Protein AF-A0A1H2HGC9-F1 (afdb_monomer_lite)

Foldseek 3Di:
DDDPDDDDDDVVLVVLLVQLVVLLVQLVVLLVQQPQDPPDPPDPPRGDPVSPVSSVVSNVVSVVSVVVSVVVVVVPDDDDPPDPDPPPDVVVVVPDDDDDD

Secondary structure (DSSP, 8-state):
--PPPPPPP-HHHHHHHHHHHHHHHHHHHHHHHTSPPTT-TT------HHHHHHHHHHHHHHHHHHHHHHHHHHHH------PPP----TTTTTS-PPPP-

Sequence (101 aa):
MSTPTPKPVNPYQMTLGILAILLLLAGLITLLASQPSDASEFYVDDGSPGGRLAGAVLIGAGALLCVAWLGVGALLWKPERSRPRHVPDPQLDRIAPEPPL

pLDDT: mean 74.15, std 13.24, range [48.22, 91.44]

Organism: NCBI:txid419479

Structure (mmCIF, N/CA/C/O backbone):
data_AF-A0A1H2HGC9-F1
#
_entry.id   AF-A0A1H2HGC9-F1
#
loop_
_atom_site.group_PDB
_atom_site.id
_atom_site.type_symbol
_atom_site.label_atom_id
_atom_site.label_alt_id
_atom_site.label_comp_id
_atom_site.label_asym_id
_atom_site.label_entity_id
_atom_site.label_seq_id
_atom_site.pdbx_PDB_ins_code
_atom_site.Cartn_x
_atom_site.Cartn_y
_atom_site.Cartn_z
_atom_site.occupancy
_atom_site.B_iso_or_equiv
_atom_site.auth_seq_id
_atom_site.auth_comp_id
_atom_site.auth_asym_id
_atom_site.auth_atom_id
_atom_site.pdbx_PDB_model_num
ATOM 1 N N . MET A 1 1 ? -2.203 18.080 38.732 1.00 48.22 1 MET A N 1
ATOM 2 C CA . MET A 1 1 ? -2.109 17.864 37.272 1.00 48.22 1 MET A CA 1
ATOM 3 C C . MET A 1 1 ? -1.955 16.369 37.034 1.00 48.22 1 MET A C 1
ATOM 5 O O . MET A 1 1 ? -0.934 15.823 37.421 1.00 48.22 1 MET A O 1
ATOM 9 N N . SER A 1 2 ? -2.980 15.686 36.519 1.00 53.31 2 SER A N 1
ATOM 10 C CA . SER A 1 2 ? -2.890 14.258 36.183 1.00 53.31 2 SER A CA 1
ATOM 11 C C . SER A 1 2 ? -2.134 14.111 34.866 1.00 53.31 2 SER A C 1
ATOM 13 O O . SER A 1 2 ? -2.599 14.604 33.837 1.00 53.31 2 SER A O 1
ATOM 15 N N . THR A 1 3 ? -0.966 13.479 34.904 1.00 60.44 3 THR A N 1
ATOM 16 C CA . THR A 1 3 ? -0.210 13.112 33.706 1.00 60.44 3 THR A CA 1
ATOM 17 C C . THR A 1 3 ? -1.095 12.246 32.803 1.00 60.44 3 THR A C 1
ATOM 19 O O . THR A 1 3 ? -1.681 11.274 33.287 1.00 60.44 3 THR A O 1
ATOM 22 N N . PRO A 1 4 ? -1.261 12.590 31.513 1.00 63.53 4 PRO A N 1
ATOM 23 C CA . PRO A 1 4 ? -2.028 11.759 30.599 1.00 63.53 4 PRO A CA 1
ATOM 24 C C . PRO A 1 4 ? -1.318 10.411 30.464 1.00 63.53 4 PRO A C 1
ATOM 26 O O . PRO A 1 4 ? -0.179 10.337 30.006 1.00 63.53 4 PRO A O 1
ATOM 29 N N . THR A 1 5 ? -1.981 9.340 30.895 1.00 63.31 5 THR A N 1
ATOM 30 C CA . THR A 1 5 ? -1.511 7.975 30.656 1.00 63.31 5 THR A CA 1
ATOM 31 C C . THR A 1 5 ? -1.392 7.750 29.148 1.00 63.31 5 THR A C 1
ATOM 33 O O . THR A 1 5 ? -2.369 8.001 28.433 1.00 63.31 5 THR A O 1
ATOM 36 N N . PRO A 1 6 ? -0.230 7.295 28.644 1.00 65.94 6 PRO A N 1
ATOM 37 C CA . PRO A 1 6 ? -0.042 7.052 27.222 1.00 65.94 6 PRO A CA 1
ATOM 38 C C . PRO A 1 6 ? -1.061 6.016 26.741 1.00 65.94 6 PRO A C 1
ATOM 40 O O . PRO A 1 6 ? -1.186 4.936 27.321 1.00 65.94 6 PRO A O 1
ATOM 43 N N . LYS A 1 7 ? -1.821 6.355 25.691 1.00 66.81 7 LYS A N 1
ATOM 44 C CA . LYS A 1 7 ? -2.710 5.393 25.028 1.00 66.81 7 LYS A CA 1
ATOM 45 C C . LYS A 1 7 ? -1.831 4.270 24.461 1.00 66.81 7 LYS A C 1
ATOM 47 O O . LYS A 1 7 ? -0.905 4.576 23.707 1.00 66.81 7 LYS A O 1
ATOM 52 N N . PRO A 1 8 ? -2.086 2.995 24.800 1.00 67.12 8 PRO A N 1
ATOM 53 C CA . PRO A 1 8 ? -1.327 1.892 24.232 1.00 67.12 8 PRO A CA 1
ATOM 54 C C . PRO A 1 8 ? -1.547 1.864 22.716 1.00 67.12 8 PRO A C 1
ATOM 56 O O . PRO A 1 8 ? -2.682 1.773 22.244 1.00 67.12 8 PRO A O 1
ATOM 59 N N . VAL A 1 9 ? -0.460 1.987 21.955 1.00 70.31 9 VAL A N 1
ATOM 60 C CA . VAL A 1 9 ? -0.479 1.878 20.492 1.00 70.31 9 VAL A CA 1
ATOM 61 C C . VAL A 1 9 ? -0.674 0.409 20.139 1.00 70.31 9 VAL A C 1
ATOM 63 O O . VAL A 1 9 ? 0.073 -0.443 20.614 1.00 70.31 9 VAL A O 1
ATOM 66 N N . ASN A 1 10 ? -1.678 0.099 19.317 1.00 80.19 10 ASN A N 1
ATOM 67 C CA . ASN A 1 10 ? -1.879 -1.265 18.843 1.00 80.19 10 ASN A CA 1
ATOM 68 C C . ASN A 1 10 ? -0.751 -1.618 17.850 1.00 80.19 10 ASN A C 1
ATOM 70 O O . ASN A 1 10 ? -0.711 -1.027 16.763 1.00 80.19 10 ASN A O 1
ATOM 74 N N . PRO A 1 11 ? 0.148 -2.567 18.180 1.00 81.44 11 PRO A N 1
ATOM 75 C CA . PRO A 1 11 ? 1.294 -2.887 17.333 1.00 81.44 11 PRO A CA 1
ATOM 76 C C . PRO A 1 11 ? 0.854 -3.363 15.947 1.00 81.44 11 PRO A C 1
ATOM 78 O O . PRO A 1 11 ? 1.476 -2.995 14.959 1.00 81.44 11 PRO A O 1
ATOM 81 N N . TYR A 1 12 ? -0.273 -4.074 15.840 1.00 80.62 12 TYR A N 1
ATOM 82 C CA . TYR A 1 12 ? -0.794 -4.563 14.562 1.00 80.62 12 TYR A CA 1
ATOM 83 C C . TYR A 1 12 ? -1.257 -3.433 13.640 1.00 80.62 12 TYR A C 1
ATOM 85 O O . TYR A 1 12 ? -0.989 -3.464 12.440 1.00 80.62 12 TYR A O 1
ATOM 93 N N . GLN A 1 13 ? -1.911 -2.408 14.194 1.00 84.38 13 GLN A N 1
ATOM 94 C CA . GLN A 1 13 ? -2.303 -1.227 13.425 1.00 84.38 13 GLN A CA 1
ATOM 95 C C . GLN A 1 13 ? -1.059 -0.475 12.935 1.00 84.38 13 GLN A C 1
ATOM 97 O O . GLN A 1 13 ? -1.011 -0.031 11.792 1.00 84.38 13 GLN A O 1
ATOM 102 N N . MET A 1 14 ? -0.024 -0.368 13.765 1.00 84.88 14 MET A N 1
ATOM 103 C CA . MET A 1 14 ? 1.232 0.267 13.367 1.00 84.88 14 MET A CA 1
ATOM 104 C C . MET A 1 14 ? 1.951 -0.528 12.266 1.00 84.88 14 MET A C 1
ATOM 106 O O . MET A 1 14 ? 2.340 0.052 11.254 1.00 84.88 14 MET A O 1
ATOM 110 N N . THR A 1 15 ? 2.066 -1.852 12.408 1.00 87.12 15 THR A N 1
ATOM 111 C CA . THR A 1 15 ? 2.701 -2.726 11.409 1.00 87.12 15 THR A CA 1
ATOM 112 C C . THR A 1 15 ? 1.972 -2.694 10.067 1.00 87.12 15 THR A C 1
ATOM 114 O O . THR A 1 15 ? 2.629 -2.589 9.035 1.00 87.12 15 THR A O 1
ATOM 117 N N . LEU A 1 16 ? 0.634 -2.726 10.064 1.00 87.12 16 LEU A N 1
ATOM 118 C CA . LEU A 1 16 ? -0.164 -2.613 8.837 1.00 87.12 16 LEU A CA 1
ATOM 119 C C . LEU A 1 16 ? 0.090 -1.288 8.111 1.00 87.12 16 LEU A C 1
ATOM 121 O O . LEU A 1 16 ? 0.291 -1.290 6.900 1.00 87.12 16 LEU A O 1
ATOM 125 N N . GLY A 1 17 ? 0.134 -0.175 8.849 1.00 86.75 17 GLY A N 1
ATOM 126 C CA . GLY A 1 17 ? 0.426 1.138 8.272 1.00 86.75 17 GLY A CA 1
ATOM 127 C C . GLY A 1 17 ? 1.834 1.214 7.675 1.00 86.75 17 GLY A C 1
ATOM 128 O O . GLY A 1 17 ? 2.000 1.664 6.544 1.00 86.75 17 GLY A O 1
ATOM 129 N N . ILE A 1 18 ? 2.846 0.717 8.397 1.00 90.06 18 ILE A N 1
ATOM 130 C CA . ILE A 1 18 ? 4.238 0.686 7.915 1.00 90.06 18 ILE A CA 1
ATOM 131 C C . ILE A 1 18 ? 4.354 -0.169 6.650 1.00 90.06 18 ILE A C 1
ATOM 133 O O . ILE A 1 18 ? 4.942 0.268 5.662 1.00 90.06 18 ILE A O 1
ATOM 137 N N . LEU A 1 19 ? 3.775 -1.370 6.658 1.00 89.38 19 LEU A N 1
ATOM 138 C CA . LEU A 1 19 ? 3.837 -2.278 5.517 1.00 89.38 19 LEU A CA 1
ATOM 139 C C . LEU A 1 19 ? 3.110 -1.695 4.293 1.00 89.38 19 LEU A C 1
ATOM 141 O O . LEU A 1 19 ? 3.586 -1.860 3.171 1.00 89.38 19 LEU A O 1
ATOM 145 N N . ALA A 1 20 ? 2.015 -0.956 4.500 1.00 88.62 20 ALA A N 1
ATOM 146 C CA . ALA A 1 20 ? 1.280 -0.309 3.415 1.00 88.62 20 ALA A CA 1
ATOM 147 C C . ALA A 1 20 ? 2.126 0.780 2.746 1.00 88.62 20 ALA A C 1
ATOM 149 O O . ALA A 1 20 ? 2.232 0.819 1.521 1.00 88.62 20 ALA A O 1
ATOM 150 N N . ILE A 1 21 ? 2.798 1.609 3.552 1.00 90.69 21 ILE A N 1
ATOM 151 C CA . ILE A 1 21 ? 3.718 2.642 3.061 1.00 90.69 21 ILE A CA 1
ATOM 152 C C . ILE A 1 21 ? 4.887 2.007 2.307 1.00 90.69 21 ILE A C 1
ATOM 154 O O . ILE A 1 21 ? 5.214 2.459 1.213 1.00 90.69 21 ILE A O 1
ATOM 158 N N . LEU A 1 22 ? 5.496 0.949 2.853 1.00 91.44 22 LEU A N 1
ATOM 159 C CA . LEU A 1 22 ? 6.618 0.264 2.206 1.00 91.44 22 LEU A CA 1
ATOM 160 C C . LEU A 1 22 ? 6.229 -0.309 0.840 1.00 91.44 22 LEU A C 1
ATOM 162 O O . LEU A 1 22 ? 6.972 -0.127 -0.120 1.00 91.44 22 LEU A O 1
ATOM 166 N N . LEU A 1 23 ? 5.065 -0.954 0.736 1.00 87.75 23 LEU A N 1
ATOM 167 C CA . LEU A 1 23 ? 4.567 -1.506 -0.527 1.00 87.75 23 LEU A CA 1
ATOM 168 C C . LEU A 1 23 ? 4.265 -0.413 -1.558 1.00 87.75 23 LEU A C 1
ATOM 170 O O . LEU A 1 23 ? 4.645 -0.553 -2.720 1.00 87.75 23 LEU A O 1
ATOM 174 N N . LEU A 1 24 ? 3.641 0.692 -1.136 1.00 87.75 24 LEU A N 1
ATOM 175 C CA . LEU A 1 24 ? 3.380 1.837 -2.012 1.00 87.75 24 LEU A CA 1
ATOM 176 C C . LEU A 1 24 ? 4.680 2.475 -2.509 1.00 87.75 24 LEU A C 1
ATOM 178 O O . LEU A 1 24 ? 4.808 2.748 -3.701 1.00 87.75 24 LEU A O 1
ATOM 182 N N . LEU A 1 25 ? 5.652 2.686 -1.617 1.00 89.56 25 LEU A N 1
ATOM 183 C CA . LEU A 1 25 ? 6.928 3.310 -1.960 1.00 89.56 25 LEU A CA 1
ATOM 184 C C . LEU A 1 25 ? 7.755 2.405 -2.878 1.00 89.56 25 LEU A C 1
ATOM 186 O O . LEU A 1 25 ? 8.256 2.867 -3.899 1.00 89.56 25 LEU A O 1
ATOM 190 N N . ALA A 1 26 ? 7.856 1.114 -2.550 1.00 88.00 26 ALA A N 1
ATOM 191 C CA . ALA A 1 26 ? 8.541 0.133 -3.383 1.00 88.00 26 ALA A CA 1
ATOM 192 C C . ALA A 1 26 ? 7.888 0.044 -4.766 1.00 88.00 26 ALA A C 1
ATOM 194 O O . ALA A 1 26 ? 8.585 0.141 -5.772 1.00 88.00 26 ALA A O 1
ATOM 195 N N . GLY A 1 27 ? 6.556 -0.050 -4.821 1.00 85.31 27 GLY A N 1
ATOM 196 C CA . GLY A 1 27 ? 5.816 -0.092 -6.077 1.00 85.31 27 GLY A CA 1
ATOM 197 C C . GLY A 1 27 ? 6.010 1.162 -6.927 1.00 85.31 27 GLY A C 1
ATOM 198 O O . GLY A 1 27 ? 6.243 1.046 -8.130 1.00 85.31 27 GLY A O 1
ATOM 199 N N . LEU A 1 28 ? 5.999 2.346 -6.306 1.00 86.12 28 LEU A N 1
ATOM 200 C CA . LEU A 1 28 ? 6.272 3.615 -6.980 1.00 86.12 28 LEU A CA 1
ATOM 201 C C . LEU A 1 28 ? 7.702 3.670 -7.531 1.00 86.12 28 LEU A C 1
ATOM 203 O O . LEU A 1 28 ? 7.880 4.027 -8.692 1.00 86.12 28 LEU A O 1
ATOM 207 N N . ILE A 1 29 ? 8.704 3.283 -6.734 1.00 86.75 29 ILE A N 1
ATOM 208 C CA . ILE A 1 29 ? 10.113 3.241 -7.158 1.00 86.75 29 ILE A CA 1
ATOM 209 C C . ILE A 1 29 ? 10.284 2.280 -8.335 1.00 86.75 29 ILE A C 1
ATOM 211 O O . ILE A 1 29 ? 10.911 2.647 -9.325 1.00 86.75 29 ILE A O 1
ATOM 215 N N . THR A 1 30 ? 9.702 1.078 -8.265 1.00 86.00 30 THR A N 1
ATOM 216 C CA . THR A 1 30 ? 9.748 0.111 -9.370 1.00 86.00 30 THR A CA 1
ATOM 217 C C . THR A 1 30 ? 9.105 0.693 -10.627 1.00 86.00 30 THR A C 1
ATOM 219 O O . THR A 1 30 ? 9.689 0.602 -11.703 1.00 86.00 30 THR A O 1
ATOM 222 N N . LEU A 1 31 ? 7.945 1.345 -10.509 1.00 82.94 31 LEU A N 1
ATOM 223 C CA . LEU A 1 31 ? 7.270 1.980 -11.642 1.00 82.94 31 LEU A CA 1
ATOM 224 C C . LEU A 1 31 ? 8.097 3.104 -12.266 1.00 82.94 31 LEU A C 1
ATOM 226 O O . LEU A 1 31 ? 8.150 3.185 -13.492 1.00 82.94 31 LEU A O 1
ATOM 230 N N . LEU A 1 32 ? 8.737 3.940 -11.445 1.00 82.75 32 LEU A N 1
ATOM 231 C CA . LEU A 1 32 ? 9.586 5.043 -11.898 1.00 82.75 32 LEU A CA 1
ATOM 232 C C . LEU A 1 32 ? 10.859 4.531 -12.577 1.00 82.75 32 LEU A C 1
ATOM 234 O O . LEU A 1 32 ? 11.199 4.993 -13.659 1.00 82.75 32 LEU A O 1
ATOM 238 N N . ALA A 1 33 ? 11.512 3.532 -11.981 1.00 82.56 33 ALA A N 1
ATOM 239 C CA . ALA A 1 33 ? 12.704 2.893 -12.536 1.00 82.56 33 ALA A CA 1
ATOM 240 C C . ALA A 1 33 ? 12.426 2.120 -13.837 1.00 82.56 33 ALA A C 1
ATOM 242 O O . ALA A 1 33 ? 13.352 1.801 -14.572 1.00 82.56 33 ALA A O 1
ATOM 243 N N . SER A 1 34 ? 11.159 1.804 -14.109 1.00 81.94 34 SER A N 1
ATOM 244 C CA . SER 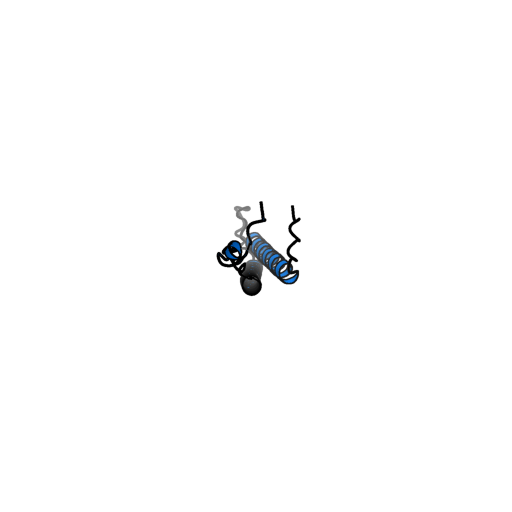A 1 34 ? 10.734 1.101 -15.323 1.00 81.94 34 SER A CA 1
ATOM 245 C C . SER A 1 34 ? 10.270 2.037 -16.436 1.00 81.94 34 SER A C 1
ATOM 247 O O . SER A 1 34 ? 9.853 1.544 -17.484 1.00 81.94 34 SER A O 1
ATOM 249 N N . GLN A 1 35 ? 10.255 3.355 -16.208 1.00 74.75 35 GLN A N 1
ATOM 250 C CA . GLN A 1 35 ? 9.936 4.304 -17.271 1.00 74.75 35 GLN A CA 1
ATOM 251 C C . GLN A 1 35 ? 11.118 4.425 -18.240 1.00 74.75 35 GLN A C 1
ATOM 253 O O . GLN A 1 35 ? 12.265 4.315 -17.802 1.00 74.75 35 GLN A O 1
ATOM 258 N N . PRO A 1 36 ? 10.849 4.688 -19.530 1.00 65.94 36 PRO A N 1
ATOM 259 C CA . PRO A 1 36 ? 11.880 5.111 -20.468 1.00 65.94 36 PRO A CA 1
ATOM 260 C C . PRO A 1 36 ? 12.650 6.294 -19.883 1.00 65.94 36 PRO A C 1
ATOM 262 O O . PRO A 1 36 ? 12.041 7.267 -19.430 1.00 65.94 36 PRO A O 1
ATOM 265 N N . SER A 1 37 ? 13.978 6.228 -19.867 1.00 66.31 37 SER A N 1
ATOM 266 C CA . SER A 1 37 ? 14.784 7.405 -19.561 1.00 66.31 37 SER A CA 1
ATOM 267 C C . SER A 1 37 ? 14.984 8.209 -20.843 1.00 66.31 37 SER A C 1
ATOM 269 O O . SER A 1 37 ? 15.676 7.740 -21.742 1.00 66.31 37 SER A O 1
ATOM 271 N N . ASP A 1 38 ? 14.497 9.451 -20.891 1.00 60.81 38 ASP A N 1
ATOM 272 C CA . ASP A 1 38 ? 14.793 10.425 -21.965 1.00 60.81 38 ASP A CA 1
ATOM 273 C C . ASP A 1 38 ? 16.291 10.820 -22.042 1.00 60.81 38 ASP A C 1
ATOM 275 O O . ASP A 1 38 ? 16.683 11.717 -22.782 1.00 60.81 38 ASP A O 1
ATOM 279 N N . ALA A 1 39 ? 17.162 10.170 -21.263 1.00 56.75 39 ALA A N 1
ATOM 280 C CA . ALA A 1 39 ? 18.567 10.527 -21.097 1.00 56.75 39 ALA A CA 1
ATOM 281 C C . ALA A 1 39 ? 19.463 10.159 -22.294 1.00 56.75 39 ALA A C 1
ATOM 283 O O . ALA A 1 39 ? 20.623 10.570 -22.328 1.00 56.75 39 ALA A O 1
ATOM 284 N N . SER A 1 40 ? 18.963 9.415 -23.282 1.00 50.88 40 SER A N 1
ATOM 285 C CA . SER A 1 40 ? 19.706 9.140 -24.511 1.00 50.88 40 SER A CA 1
ATOM 286 C C . SER A 1 40 ? 18.836 9.384 -25.733 1.00 50.88 40 SER A C 1
ATOM 288 O O . SER A 1 40 ? 18.058 8.525 -26.133 1.00 50.88 40 SER A O 1
ATOM 290 N N . GLU A 1 41 ? 19.067 10.521 -26.385 1.00 53.31 41 GLU A N 1
ATOM 291 C CA . GLU A 1 41 ? 18.520 10.961 -27.681 1.00 53.31 41 GLU A CA 1
ATOM 292 C C . GLU A 1 41 ? 18.734 9.954 -28.844 1.00 53.31 41 GLU A C 1
ATOM 294 O O . GLU A 1 41 ? 18.379 10.225 -29.985 1.00 53.31 41 GLU A O 1
ATOM 299 N N . PHE A 1 42 ? 19.321 8.782 -28.571 1.00 52.44 42 PHE A N 1
ATOM 300 C CA . PHE A 1 42 ? 19.704 7.760 -29.544 1.00 52.44 42 PHE A CA 1
ATOM 301 C C . PHE A 1 42 ? 19.169 6.347 -29.263 1.00 52.44 42 PHE A C 1
ATOM 303 O O . PHE A 1 42 ? 19.336 5.477 -30.115 1.00 52.44 42 PHE A O 1
ATOM 310 N N . TYR A 1 43 ? 18.515 6.096 -28.125 1.00 51.94 43 TYR A N 1
ATOM 311 C CA . TYR A 1 43 ? 17.901 4.798 -27.829 1.00 51.94 43 TYR A CA 1
ATOM 312 C C . TYR A 1 43 ? 16.504 5.009 -27.251 1.00 51.94 43 TYR A C 1
ATOM 314 O O . TYR A 1 43 ? 16.352 5.482 -26.128 1.00 51.94 43 TYR A O 1
ATOM 322 N N . VAL A 1 44 ? 15.485 4.639 -28.030 1.00 54.47 44 VAL A N 1
ATOM 323 C CA . VAL A 1 44 ? 14.121 4.455 -27.526 1.00 54.47 44 VAL A CA 1
ATOM 324 C C . VAL A 1 44 ? 14.133 3.152 -26.729 1.00 54.47 44 VAL A C 1
ATOM 326 O O . VAL A 1 44 ? 13.917 2.075 -27.276 1.00 54.47 44 VAL A O 1
ATOM 329 N N . ASP A 1 45 ? 14.514 3.231 -25.457 1.00 61.38 45 ASP A N 1
ATOM 330 C CA . ASP A 1 45 ? 14.333 2.124 -24.525 1.00 61.38 45 ASP A CA 1
ATOM 331 C C . ASP A 1 45 ? 12.876 2.172 -24.049 1.00 61.38 45 ASP A C 1
ATOM 333 O O . ASP A 1 45 ? 12.504 3.048 -23.271 1.00 61.38 45 ASP A O 1
ATOM 337 N N . ASP A 1 46 ? 12.026 1.272 -24.552 1.00 63.56 46 ASP A N 1
ATOM 338 C CA . ASP A 1 46 ? 10.571 1.248 -24.298 1.00 63.56 46 ASP A CA 1
ATOM 339 C C . ASP A 1 46 ? 10.189 1.007 -22.813 1.00 63.56 46 ASP A C 1
ATOM 341 O O . ASP A 1 46 ? 9.007 0.926 -22.455 1.00 63.56 46 ASP A O 1
ATOM 345 N N . GLY A 1 47 ? 11.177 0.943 -21.916 1.00 63.59 47 GLY A N 1
ATOM 346 C CA . GLY A 1 47 ? 11.006 0.678 -20.495 1.00 63.59 47 GLY A CA 1
ATOM 347 C C . GLY A 1 47 ? 10.667 -0.789 -20.226 1.00 63.59 47 GLY A C 1
ATOM 348 O O . GLY A 1 47 ? 10.230 -1.538 -21.098 1.00 63.59 47 GLY A O 1
ATOM 349 N N . SER A 1 48 ? 10.864 -1.245 -18.987 1.00 78.44 48 SER A N 1
ATOM 350 C CA . SER A 1 48 ? 10.623 -2.650 -18.633 1.00 78.44 48 SER A CA 1
ATOM 351 C C . SER A 1 48 ? 9.126 -2.923 -18.404 1.00 78.44 48 SER A C 1
ATOM 353 O O . SER A 1 48 ? 8.570 -2.463 -17.396 1.00 78.44 48 SER A O 1
ATOM 355 N N . PRO A 1 49 ? 8.446 -3.727 -19.253 1.00 77.56 49 PRO A N 1
ATOM 356 C CA . PRO A 1 49 ? 7.043 -4.086 -19.030 1.00 77.56 49 PRO A CA 1
ATOM 357 C C . PRO A 1 49 ? 6.860 -4.911 -17.748 1.00 77.56 49 PRO A C 1
ATOM 359 O O . PRO A 1 49 ? 5.860 -4.759 -17.044 1.00 77.56 49 PRO A O 1
ATOM 362 N N . GLY A 1 50 ? 7.854 -5.735 -17.397 1.00 81.19 50 GLY A N 1
ATOM 363 C CA . GLY A 1 50 ? 7.855 -6.513 -16.158 1.00 81.19 50 GLY A CA 1
ATOM 364 C C . GLY A 1 50 ? 7.938 -5.630 -14.914 1.00 81.19 50 GLY A C 1
ATOM 365 O O . GLY A 1 50 ? 7.209 -5.857 -13.949 1.00 81.19 50 GLY A O 1
ATOM 366 N N . GLY A 1 51 ? 8.763 -4.582 -14.949 1.00 80.12 51 GLY A N 1
ATOM 367 C CA . GLY A 1 51 ? 8.887 -3.650 -13.831 1.00 80.12 51 GLY A CA 1
ATOM 368 C C . GLY A 1 51 ? 7.641 -2.774 -13.636 1.00 80.12 51 GLY A C 1
ATOM 369 O O . GLY A 1 51 ? 7.214 -2.549 -12.503 1.00 80.12 51 GLY A O 1
ATOM 370 N N . ARG A 1 52 ? 6.957 -2.387 -14.721 1.00 82.81 52 ARG A N 1
ATOM 371 C CA . ARG A 1 52 ? 5.652 -1.701 -14.646 1.00 82.81 52 ARG A CA 1
ATOM 372 C C . ARG A 1 52 ? 4.569 -2.569 -14.000 1.00 82.81 52 ARG A C 1
ATOM 374 O O . ARG A 1 52 ? 3.853 -2.088 -13.123 1.00 82.81 52 ARG A O 1
ATOM 381 N N . LEU A 1 53 ? 4.472 -3.841 -14.397 1.00 86.44 53 LEU A N 1
ATOM 382 C CA . LEU A 1 53 ? 3.534 -4.802 -13.803 1.00 86.44 53 LEU A CA 1
ATOM 383 C C . LEU A 1 53 ? 3.840 -5.053 -12.323 1.00 86.44 53 LEU A C 1
ATOM 385 O O . LEU A 1 53 ? 2.936 -4.982 -11.492 1.00 86.44 53 LEU A O 1
ATOM 389 N N . ALA A 1 54 ? 5.108 -5.289 -11.980 1.00 82.44 54 ALA A N 1
ATOM 390 C CA . ALA A 1 54 ? 5.530 -5.483 -10.596 1.00 82.44 54 ALA A CA 1
ATOM 391 C C . ALA A 1 54 ? 5.227 -4.247 -9.731 1.00 82.44 54 ALA A C 1
ATOM 393 O O . ALA A 1 54 ? 4.660 -4.378 -8.646 1.00 82.44 54 ALA A O 1
ATOM 394 N N . GLY A 1 55 ? 5.520 -3.045 -10.238 1.00 84.88 55 GLY A N 1
ATOM 395 C CA . GLY A 1 55 ? 5.193 -1.789 -9.567 1.00 84.88 55 GLY A CA 1
ATOM 396 C C . GLY A 1 55 ? 3.689 -1.617 -9.344 1.00 84.88 55 GLY A C 1
ATOM 397 O O . GLY A 1 55 ? 3.264 -1.306 -8.232 1.00 84.88 55 GLY A O 1
ATOM 398 N N . ALA A 1 56 ? 2.867 -1.895 -10.360 1.00 88.00 56 ALA A N 1
ATOM 399 C CA . ALA A 1 56 ? 1.410 -1.815 -10.254 1.00 88.00 56 ALA A CA 1
ATOM 400 C C . ALA A 1 56 ? 0.836 -2.800 -9.219 1.00 88.00 56 ALA A C 1
ATOM 402 O O . ALA A 1 56 ? -0.029 -2.424 -8.426 1.00 88.00 56 ALA A O 1
ATOM 403 N N . VAL A 1 57 ? 1.345 -4.038 -9.178 1.00 91.12 57 VAL A N 1
ATOM 404 C CA . VAL A 1 57 ? 0.942 -5.045 -8.181 1.00 91.12 57 VAL A CA 1
ATOM 405 C C . VAL A 1 57 ? 1.304 -4.594 -6.766 1.00 91.12 57 VAL A C 1
ATOM 407 O O . VAL A 1 57 ? 0.473 -4.692 -5.863 1.00 91.12 57 VAL A O 1
ATOM 410 N N . LEU A 1 58 ? 2.511 -4.061 -6.567 1.00 87.62 58 LEU A N 1
ATOM 411 C CA . LEU A 1 58 ? 2.968 -3.563 -5.266 1.00 87.62 58 LEU A CA 1
ATOM 412 C C . LEU A 1 58 ? 2.143 -2.364 -4.785 1.00 87.62 58 LEU A 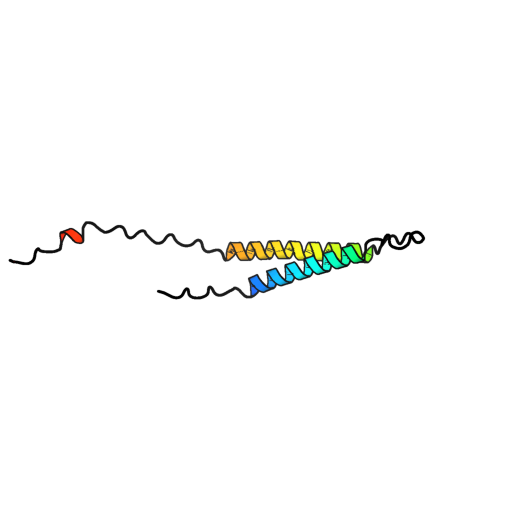C 1
ATOM 414 O O . LEU A 1 58 ? 1.743 -2.327 -3.620 1.00 87.62 58 LEU A O 1
ATOM 418 N N . ILE A 1 59 ? 1.813 -1.428 -5.681 1.00 87.88 59 ILE A N 1
ATOM 419 C CA . ILE A 1 59 ? 0.919 -0.308 -5.361 1.00 87.88 59 ILE A CA 1
ATOM 420 C C . ILE A 1 59 ? -0.475 -0.823 -4.989 1.00 87.88 59 ILE A C 1
ATOM 422 O O . ILE A 1 59 ? -1.033 -0.394 -3.979 1.00 87.88 59 ILE A O 1
ATOM 426 N N . GLY A 1 60 ? -1.026 -1.764 -5.761 1.00 90.25 60 GLY A N 1
ATOM 427 C CA . GLY A 1 60 ? -2.324 -2.375 -5.470 1.00 90.25 60 GLY A CA 1
ATOM 428 C C . GLY A 1 60 ? -2.348 -3.072 -4.108 1.00 90.25 60 GLY A C 1
ATOM 429 O O . GLY A 1 60 ? -3.270 -2.862 -3.318 1.00 90.25 60 GLY A O 1
ATOM 430 N N . ALA A 1 61 ? -1.301 -3.835 -3.790 1.00 89.06 61 ALA A N 1
ATOM 431 C CA . ALA A 1 61 ? -1.141 -4.478 -2.490 1.00 89.06 61 ALA A CA 1
ATOM 432 C C . ALA A 1 61 ? -1.053 -3.449 -1.350 1.00 89.06 61 ALA A C 1
ATOM 434 O O . ALA A 1 61 ? -1.742 -3.592 -0.340 1.00 89.06 61 ALA A O 1
ATOM 435 N N . GLY A 1 62 ? -0.268 -2.381 -1.524 1.00 88.56 62 GLY A N 1
ATOM 436 C CA . GLY A 1 62 ? -0.166 -1.290 -0.553 1.00 88.56 62 GLY A CA 1
ATOM 437 C C . GLY A 1 62 ? -1.493 -0.554 -0.335 1.00 88.56 62 GLY A C 1
ATOM 438 O O . GLY A 1 62 ? -1.866 -0.281 0.805 1.00 88.56 62 GLY A O 1
ATOM 439 N N . ALA A 1 63 ? -2.260 -0.308 -1.400 1.00 89.31 63 ALA A N 1
ATOM 440 C CA . ALA A 1 63 ? -3.576 0.327 -1.322 1.00 89.31 63 ALA A CA 1
ATOM 441 C C . ALA A 1 63 ? -4.599 -0.537 -0.565 1.00 89.31 63 ALA A C 1
ATOM 443 O O . ALA A 1 63 ? -5.297 -0.033 0.317 1.00 89.31 63 ALA A O 1
ATOM 444 N N . LEU A 1 64 ? -4.653 -1.844 -0.846 1.00 90.81 64 LEU A N 1
ATOM 445 C CA . LEU A 1 64 ? -5.497 -2.783 -0.094 1.00 90.81 64 LEU A CA 1
ATOM 446 C C . LEU A 1 64 ? -5.125 -2.804 1.391 1.00 90.81 64 LEU A C 1
ATOM 448 O O . LEU A 1 64 ? -5.998 -2.841 2.260 1.00 90.81 64 LEU A O 1
ATOM 452 N N . LEU A 1 65 ? -3.830 -2.722 1.688 1.00 90.06 65 LEU A N 1
ATOM 453 C CA . LEU A 1 65 ? -3.342 -2.705 3.056 1.00 90.06 65 LEU A CA 1
ATOM 454 C C . LEU A 1 65 ? -3.671 -1.389 3.783 1.00 90.06 65 LEU A C 1
ATOM 456 O O . LEU A 1 65 ? -4.012 -1.425 4.964 1.00 90.06 65 LEU A O 1
ATOM 460 N N . CYS A 1 66 ? -3.683 -0.250 3.080 1.00 86.81 66 CYS A N 1
ATOM 461 C CA . CYS A 1 66 ? -4.220 1.015 3.597 1.00 86.81 66 CYS A CA 1
ATOM 462 C C . CYS A 1 66 ? -5.711 0.905 3.947 1.00 86.81 66 CYS A C 1
ATOM 464 O O . CYS A 1 66 ? -6.130 1.379 5.003 1.00 86.81 66 CYS A O 1
ATOM 466 N N . VAL A 1 67 ? -6.517 0.254 3.102 1.00 89.25 67 VAL A N 1
ATOM 467 C CA . VAL A 1 67 ? -7.945 0.028 3.389 1.00 89.25 67 VAL A CA 1
ATOM 468 C C . VAL A 1 67 ? -8.115 -0.852 4.629 1.00 89.25 67 VAL A C 1
ATOM 470 O O . VAL A 1 67 ? -8.901 -0.518 5.516 1.00 89.25 67 VAL A O 1
ATOM 473 N N . ALA A 1 68 ? -7.339 -1.933 4.742 1.00 85.62 68 ALA A N 1
ATOM 474 C CA . ALA A 1 68 ? -7.341 -2.789 5.926 1.00 85.62 68 ALA A CA 1
ATOM 475 C C . ALA A 1 68 ? -6.919 -2.020 7.190 1.00 85.62 68 ALA A C 1
ATOM 477 O O . ALA A 1 68 ? -7.550 -2.153 8.239 1.00 85.62 68 ALA A O 1
ATOM 478 N N . TRP A 1 69 ? -5.897 -1.168 7.085 1.00 88.56 69 TRP A N 1
ATOM 479 C CA . TRP A 1 69 ? -5.438 -0.307 8.172 1.00 88.56 69 TRP A CA 1
ATOM 480 C C . TRP A 1 69 ? -6.525 0.665 8.650 1.00 88.56 69 TRP A C 1
ATOM 482 O O . TRP A 1 69 ? -6.762 0.774 9.856 1.00 88.56 69 TRP A O 1
ATOM 492 N N . LEU A 1 70 ? -7.233 1.314 7.720 1.00 84.56 70 LEU A N 1
ATOM 493 C CA . LEU A 1 70 ? -8.369 2.187 8.031 1.00 84.56 70 LEU A CA 1
ATOM 494 C C . LEU A 1 70 ? -9.521 1.411 8.678 1.00 84.56 70 LEU A C 1
ATOM 496 O O . LEU A 1 70 ? -10.096 1.885 9.656 1.00 84.56 70 LEU A O 1
ATOM 500 N N . GLY A 1 71 ? -9.823 0.207 8.186 1.00 85.62 71 GLY A N 1
ATOM 501 C CA . GLY A 1 71 ? -10.840 -0.670 8.770 1.00 85.62 71 GLY A CA 1
ATOM 502 C C . GLY A 1 71 ? -10.521 -1.044 10.219 1.00 85.62 71 GLY A C 1
ATOM 503 O O . GLY A 1 71 ? -11.365 -0.888 11.102 1.00 85.62 71 GLY A O 1
ATOM 504 N N . VAL A 1 72 ? -9.280 -1.458 10.490 1.00 84.12 72 VAL A N 1
ATOM 505 C CA . VAL A 1 72 ? -8.799 -1.743 11.852 1.00 84.12 72 VAL A CA 1
ATOM 506 C C . VAL A 1 72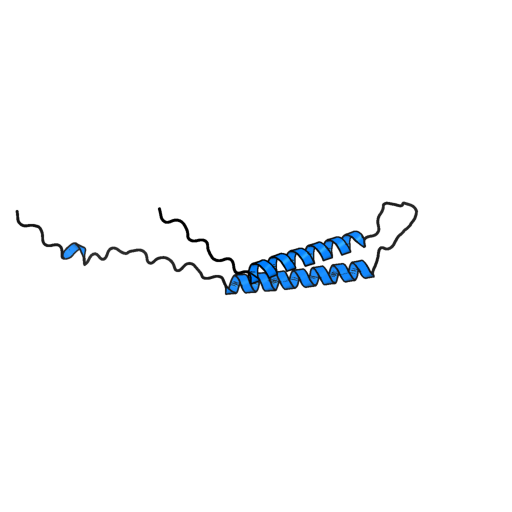 ? -8.852 -0.486 12.726 1.00 84.12 72 VAL A C 1
ATOM 508 O O . VAL A 1 72 ? -9.305 -0.555 13.867 1.00 84.12 72 VAL A O 1
ATOM 511 N N . GLY A 1 73 ? -8.451 0.672 12.195 1.00 80.69 73 GLY A N 1
ATOM 512 C CA . GLY A 1 73 ? -8.530 1.950 12.905 1.00 80.69 73 GLY A CA 1
ATOM 513 C C . GLY A 1 73 ? -9.961 2.340 13.285 1.00 80.69 73 GLY A C 1
ATOM 514 O O . GLY A 1 73 ? -10.196 2.763 14.416 1.00 80.69 73 GLY A O 1
ATOM 515 N N . ALA A 1 74 ? -10.922 2.139 12.381 1.00 80.62 74 ALA A N 1
ATOM 516 C CA . ALA A 1 74 ? -12.338 2.399 12.632 1.00 80.62 74 ALA A CA 1
ATOM 517 C C . ALA A 1 74 ? -12.927 1.443 13.683 1.00 80.62 74 ALA A C 1
ATOM 519 O O . ALA A 1 74 ? -13.634 1.887 14.584 1.00 80.62 74 ALA A O 1
ATOM 520 N N . LEU A 1 75 ? -12.591 0.149 13.621 1.00 81.88 75 LEU A N 1
ATOM 521 C CA . LEU A 1 75 ? -13.009 -0.858 14.611 1.00 81.88 75 LEU A CA 1
ATOM 522 C C . LEU A 1 75 ? -12.468 -0.567 16.018 1.00 81.88 75 LEU A C 1
ATOM 524 O O . LEU A 1 75 ? -13.136 -0.836 17.017 1.00 81.88 75 LEU A O 1
ATOM 528 N N . LEU A 1 76 ? -11.252 -0.029 16.104 1.00 78.44 76 LEU A N 1
ATOM 529 C CA . LEU A 1 76 ? -10.612 0.332 17.370 1.00 78.44 76 LEU A CA 1
ATOM 530 C C . LEU A 1 76 ? -11.059 1.699 17.897 1.00 78.44 76 LEU A C 1
ATOM 532 O O . LEU A 1 76 ? -10.752 2.044 19.044 1.00 78.44 76 LEU A O 1
ATOM 536 N N . TRP A 1 77 ? -11.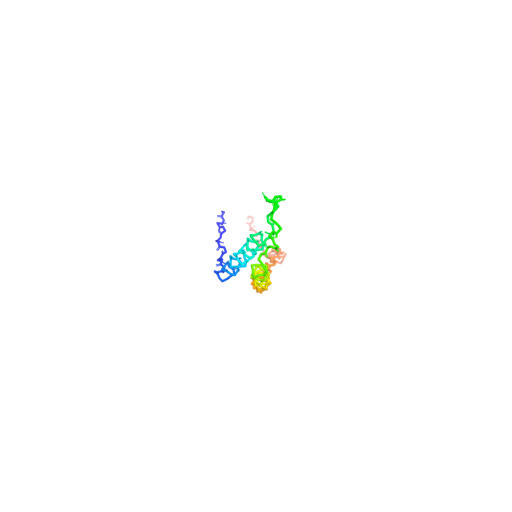780 2.482 17.094 1.00 76.69 77 TRP A N 1
ATOM 537 C CA . TRP A 1 77 ? -12.240 3.793 17.508 1.00 76.69 77 TRP A CA 1
ATOM 538 C C . TRP A 1 77 ? -13.359 3.657 18.544 1.00 76.69 77 TRP A C 1
ATOM 540 O O . TRP A 1 77 ? -14.501 3.321 18.240 1.00 76.69 77 TRP A O 1
ATOM 550 N N . LYS A 1 78 ? -13.029 3.938 19.807 1.00 66.00 78 LYS A N 1
ATOM 551 C CA . LYS A 1 78 ? -14.029 4.157 20.852 1.00 66.00 78 LYS A CA 1
ATOM 552 C C . LYS A 1 78 ? -14.359 5.648 20.889 1.00 66.00 78 LYS A C 1
ATOM 554 O O . LYS A 1 78 ? -13.454 6.426 21.203 1.00 66.00 78 LYS A O 1
ATOM 559 N N . PRO A 1 79 ? -15.606 6.064 20.606 1.00 69.69 79 PRO A N 1
ATOM 560 C CA . PRO A 1 79 ? -16.001 7.444 20.838 1.00 69.69 79 PRO A CA 1
ATOM 561 C C . PRO A 1 79 ? -15.842 7.741 22.331 1.00 69.69 79 PRO A C 1
ATOM 563 O O . PRO A 1 79 ? -16.277 6.955 23.179 1.00 69.69 79 PRO A O 1
ATOM 566 N N . GLU A 1 80 ? -15.173 8.849 22.654 1.00 60.66 80 GLU A N 1
ATOM 567 C CA . GLU A 1 80 ? -15.079 9.360 24.020 1.00 60.66 80 GLU A CA 1
ATOM 568 C C . GLU A 1 80 ? -16.516 9.453 24.560 1.00 60.66 80 GLU A C 1
ATOM 570 O O . GLU A 1 80 ? -17.325 10.229 24.047 1.00 60.66 80 GLU A O 1
ATOM 575 N N . ARG A 1 81 ? -16.879 8.628 25.555 1.00 54.47 81 ARG A N 1
ATOM 576 C CA . ARG A 1 81 ? -18.166 8.799 26.234 1.00 54.47 81 ARG A CA 1
ATOM 577 C C . ARG A 1 81 ? -18.143 10.200 26.817 1.00 54.47 81 ARG A C 1
ATOM 579 O O . ARG A 1 81 ? -17.325 10.477 27.694 1.00 54.47 81 ARG A O 1
ATOM 586 N N . SER A 1 82 ? -19.010 11.068 26.305 1.00 53.75 82 SER A N 1
ATOM 587 C CA . SER A 1 82 ? -19.244 12.398 26.844 1.00 53.75 82 SER A CA 1
ATOM 588 C C . SER A 1 82 ? -19.361 12.261 28.356 1.00 53.75 82 SER A C 1
ATOM 590 O O . SER A 1 82 ? -20.256 11.584 28.860 1.00 53.75 82 SER A O 1
ATOM 592 N N . ARG A 1 83 ? -18.376 12.811 29.071 1.00 57.25 83 ARG A N 1
ATOM 593 C CA . ARG A 1 83 ? -18.337 12.823 30.532 1.00 57.25 83 ARG A CA 1
ATOM 594 C C . ARG A 1 83 ? -19.708 13.337 30.986 1.00 57.25 83 ARG A C 1
ATOM 596 O O . ARG A 1 83 ? -20.080 14.415 30.514 1.00 57.25 83 ARG A O 1
ATOM 603 N N . PRO A 1 84 ? -20.486 12.602 31.804 1.00 52.94 84 PRO A N 1
ATOM 604 C CA . PRO A 1 84 ? -21.756 13.127 32.274 1.00 52.94 84 PRO A CA 1
ATOM 605 C C . PRO A 1 84 ? -21.457 14.469 32.933 1.00 52.94 8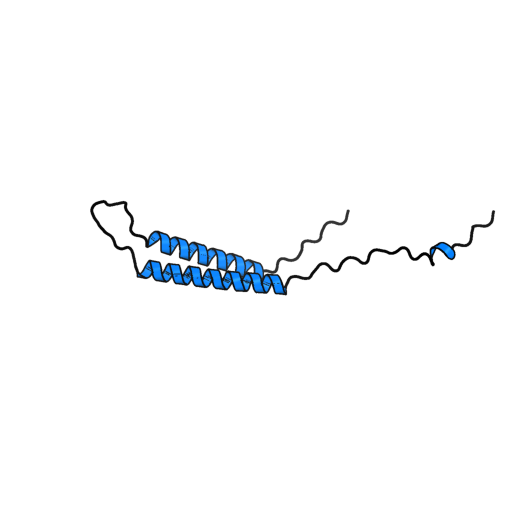4 PRO A C 1
ATOM 607 O O . PRO A 1 84 ? -20.629 14.557 33.844 1.00 52.94 84 PRO A O 1
ATOM 610 N N . ARG A 1 85 ? -22.052 15.531 32.379 1.00 59.50 85 ARG A N 1
ATOM 611 C CA . ARG A 1 85 ? -22.042 16.862 32.974 1.00 59.50 85 ARG A CA 1
ATOM 612 C C . ARG A 1 85 ? -22.525 16.643 34.400 1.00 59.50 85 ARG A C 1
ATOM 614 O O . ARG A 1 85 ? -23.616 16.115 34.581 1.00 59.50 85 ARG A O 1
ATOM 621 N N . HIS A 1 86 ? -21.684 16.944 35.383 1.00 58.25 86 HIS A N 1
ATOM 622 C CA . HIS A 1 86 ? -22.095 16.931 36.777 1.00 58.25 86 HIS A CA 1
ATOM 623 C C . HIS A 1 86 ? -23.201 17.982 36.883 1.00 58.25 86 HIS A C 1
ATOM 625 O O . HIS A 1 86 ? -22.922 19.178 36.858 1.00 58.25 86 HIS A O 1
ATOM 631 N N . VAL A 1 87 ? -24.454 17.537 36.812 1.00 64.38 87 VAL A N 1
ATOM 632 C CA . VAL A 1 87 ? -25.613 18.359 37.131 1.00 64.38 87 VAL A CA 1
ATOM 633 C C . VAL A 1 87 ? -25.592 18.412 38.654 1.00 64.38 87 VAL A C 1
ATOM 635 O O . VAL A 1 87 ? -25.722 17.350 39.263 1.00 64.38 87 VAL A O 1
ATOM 638 N N . PRO A 1 88 ? -25.324 19.575 39.274 1.00 60.41 88 PRO A N 1
ATOM 639 C CA . PRO A 1 88 ? -25.429 19.704 40.719 1.00 60.41 88 PRO A CA 1
ATOM 640 C C . PRO A 1 88 ? -26.855 19.318 41.091 1.00 60.41 88 PRO A C 1
ATOM 642 O O . PRO A 1 88 ? -27.796 19.866 40.519 1.00 60.41 88 PRO A O 1
ATOM 645 N N . ASP A 1 89 ? -27.005 18.326 41.960 1.00 62.53 89 ASP A N 1
ATOM 646 C CA . ASP A 1 89 ? -28.310 17.832 42.374 1.00 62.53 89 ASP A CA 1
ATOM 647 C C . ASP A 1 89 ? -28.886 18.833 43.394 1.00 62.53 89 ASP A C 1
ATOM 649 O O . ASP A 1 89 ? -28.390 18.895 44.523 1.00 62.53 89 ASP A O 1
ATOM 653 N N . PRO A 1 90 ? -29.895 19.657 43.042 1.00 59.69 90 PRO A N 1
ATOM 654 C CA . PRO A 1 90 ? -30.391 20.728 43.916 1.00 59.69 90 PRO A CA 1
ATOM 655 C C . PRO A 1 90 ? -31.083 20.193 45.181 1.00 59.69 90 PRO A C 1
ATOM 657 O O . PRO A 1 90 ? -31.463 20.959 46.064 1.00 59.69 90 PRO A O 1
ATOM 660 N N . GLN A 1 91 ? -31.271 18.875 45.272 1.00 56.69 91 GLN A N 1
ATOM 661 C CA . GLN A 1 91 ? -31.804 18.196 46.447 1.00 56.69 91 GLN A CA 1
ATOM 662 C C . GLN A 1 91 ? -30.756 18.045 47.560 1.00 56.69 91 GLN A C 1
ATOM 664 O O . GLN A 1 91 ? -31.135 18.030 48.729 1.00 56.69 91 GLN A O 1
ATOM 669 N N . LEU A 1 92 ? -29.456 17.974 47.233 1.00 57.53 92 LEU A N 1
ATOM 670 C CA . LEU A 1 92 ? -28.403 17.802 48.243 1.00 57.53 92 LEU A CA 1
ATOM 671 C C . LEU A 1 92 ? -28.125 19.100 49.021 1.00 57.53 92 LEU A C 1
ATOM 673 O O . LEU A 1 92 ? -27.863 19.046 50.220 1.00 57.53 92 LEU A O 1
ATOM 677 N N . ASP A 1 93 ? -28.269 20.258 48.369 1.00 56.44 93 ASP A N 1
ATOM 678 C CA . ASP A 1 93 ? -28.099 21.579 48.998 1.00 56.44 93 ASP A CA 1
ATOM 679 C C . ASP A 1 93 ? -29.248 21.947 49.952 1.00 56.44 93 ASP A C 1
ATOM 681 O O . ASP A 1 93 ? -29.106 22.837 50.786 1.00 56.44 93 ASP A O 1
ATOM 685 N N . ARG A 1 94 ? -30.393 21.255 49.876 1.00 60.00 94 ARG A N 1
ATOM 686 C CA . ARG A 1 94 ? -31.560 21.542 50.728 1.00 60.00 94 ARG A CA 1
ATOM 687 C C . ARG A 1 94 ? -31.525 20.833 52.086 1.00 60.00 94 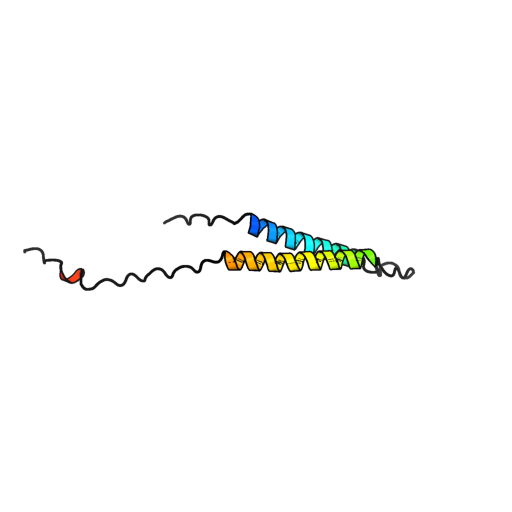ARG A C 1
ATOM 689 O O . ARG A 1 94 ? -32.375 21.110 52.926 1.00 60.00 94 ARG A O 1
ATOM 696 N N . ILE A 1 95 ? -30.596 19.896 52.287 1.00 60.16 95 ILE A N 1
ATOM 697 C CA . ILE A 1 95 ? -30.550 19.032 53.481 1.00 60.16 95 ILE A CA 1
ATOM 698 C C . ILE A 1 95 ? -29.517 19.525 54.504 1.00 60.16 95 ILE A C 1
ATOM 700 O O . ILE A 1 95 ? -29.519 19.046 55.633 1.00 60.16 95 ILE A O 1
ATOM 704 N N . ALA A 1 96 ? -28.665 20.499 54.163 1.00 63.34 96 ALA A N 1
ATOM 705 C CA . ALA A 1 96 ? -27.745 21.095 55.127 1.00 63.34 96 ALA A CA 1
ATOM 706 C C . ALA A 1 96 ? -28.543 21.831 56.226 1.00 63.34 96 ALA A C 1
ATOM 708 O O . ALA A 1 96 ? -29.173 22.848 55.930 1.00 63.34 96 ALA A O 1
ATOM 709 N N . PRO A 1 97 ? -28.558 21.343 57.483 1.00 62.59 97 PRO A N 1
ATOM 710 C CA . PRO A 1 97 ? -29.164 22.081 58.581 1.00 62.59 97 PRO A CA 1
ATOM 711 C C . PRO A 1 97 ? -28.269 23.286 58.879 1.00 62.59 97 PRO A C 1
ATOM 713 O O . PRO A 1 97 ? -27.050 23.130 58.992 1.00 62.59 97 PRO A O 1
ATOM 716 N N . GLU A 1 98 ? -28.853 24.479 58.999 1.00 67.38 98 GLU A N 1
ATOM 717 C CA . GLU A 1 98 ? -28.102 25.655 59.439 1.00 67.38 98 GLU A CA 1
ATOM 718 C C . GLU A 1 98 ? -27.454 25.384 60.810 1.00 67.38 98 GLU A C 1
ATOM 720 O O . GLU A 1 98 ? -28.093 24.786 61.686 1.00 67.38 98 GLU A O 1
ATOM 725 N N . PRO A 1 99 ? -26.183 25.780 61.013 1.00 67.94 99 PRO A N 1
ATOM 726 C CA . PRO A 1 99 ? -25.535 25.627 62.305 1.00 67.94 99 PRO A CA 1
ATOM 727 C C . PRO A 1 99 ? -26.236 26.523 63.340 1.00 67.94 99 PRO A C 1
ATOM 729 O O . PRO A 1 99 ? -26.534 27.680 63.031 1.00 67.94 99 PRO A O 1
ATOM 732 N N . PRO A 1 100 ? -26.509 26.021 64.559 1.00 63.69 100 PRO A N 1
ATOM 733 C CA . PRO A 1 100 ? -27.098 26.846 65.604 1.00 63.69 100 PRO A CA 1
ATOM 734 C C . PRO A 1 100 ? -26.141 27.989 65.975 1.00 63.69 100 PRO A C 1
ATOM 736 O O . PRO A 1 100 ? -24.941 27.759 66.136 1.00 63.69 100 PRO A O 1
ATOM 739 N N . LEU A 1 101 ? -26.711 29.198 66.061 1.00 59.28 101 LEU A N 1
ATOM 740 C CA . LEU A 1 101 ? -26.077 30.449 66.502 1.00 59.28 101 LEU A CA 1
ATOM 741 C C . LEU A 1 101 ? -25.419 30.328 67.882 1.00 59.28 101 LEU A C 1
ATOM 743 O O . LEU A 1 101 ? -26.040 29.706 68.776 1.00 59.28 101 LEU A O 1
#

Radius of gyration: 29.5 Å; chains: 1; bounding box: 52×37×96 Å